Protein AF-A0A5D0MKJ1-F1 (afdb_monomer)

Organism: Flexistipes sinusarabici (NCBI:txid2352)

Mean predicted aligned error: 8.27 Å

Sequence (144 aa):
MTETEFKEIKISFPPIFSTSKTEISDNKNNLDIFPLFVDYDFELLRPRGVSTRIDFFSLGKLTEFLENTDKINSIVYIKKSEFYLDNGFFLMDFKHLNANYDLFAENIHNLRFDKIYLEKSEFVKHQLFENKLDEVSVFFVEFI

Nearest PDB structures (foldseek):
  4py5-assembly1_A  TM=6.977E-01  e=1.771E+00  Thermovibrio ammonificans HB-1
  7n41-assembly2_B  TM=4.505E-01  e=1.557E+00  Thermoanaerobacter italicus Ab9
  8w0a-assembly1_A  TM=3.417E-01  e=7.199E-01  Homo sapiens
  3a6j-assembly1_B  TM=4.699E-01  e=4.646E+00  Pseudomonas putida

Foldseek 3Di:
DDFQDEAEAEFEDDDLDDDDDDDDDPPPRPLADPAEEAADDLVVLGHDAVVNVFCVSLVNVSSVVSVPDPDDPAKDWDQCPRTPRPGTYIYDHLLCCLVCVLVVLVVVVVVVAQEYEYEDDPSDDPVSPRPRNPRYHYYYYYYD

Structure (mmCIF, N/CA/C/O backbone):
data_AF-A0A5D0MKJ1-F1
#
_entry.id   AF-A0A5D0MKJ1-F1
#
loop_
_atom_site.group_PDB
_atom_site.id
_atom_site.type_symbol
_atom_site.label_atom_id
_atom_site.label_alt_id
_atom_site.label_comp_id
_atom_site.label_asym_id
_atom_site.label_entity_id
_atom_site.label_seq_id
_atom_site.pdbx_PDB_ins_code
_atom_site.Cartn_x
_atom_site.Cartn_y
_atom_site.Cartn_z
_atom_site.occupancy
_atom_site.B_iso_or_equiv
_atom_site.auth_seq_id
_atom_site.auth_comp_id
_atom_site.auth_asym_id
_atom_site.auth_atom_id
_atom_site.pdbx_PDB_model_num
ATOM 1 N N . MET A 1 1 ? -17.630 8.568 19.929 1.00 37.38 1 MET A N 1
ATOM 2 C CA . MET A 1 1 ? -16.249 8.712 19.440 1.00 37.38 1 MET A CA 1
ATOM 3 C C . MET A 1 1 ? -15.542 7.403 19.717 1.00 37.38 1 MET A C 1
ATOM 5 O O . MET A 1 1 ? -15.247 7.119 20.869 1.00 37.38 1 MET A O 1
ATOM 9 N N . THR A 1 2 ? -15.408 6.558 18.703 1.00 44.03 2 THR A N 1
ATOM 10 C CA . THR A 1 2 ? -14.539 5.376 18.739 1.00 44.03 2 THR A CA 1
ATOM 11 C C . THR A 1 2 ? -13.131 5.852 18.413 1.00 44.03 2 THR A C 1
ATOM 13 O O . THR A 1 2 ? -12.914 6.383 17.330 1.00 44.03 2 THR A O 1
ATOM 16 N N . GLU A 1 3 ? -12.207 5.746 19.366 1.00 49.28 3 GLU A N 1
ATOM 17 C CA . GLU A 1 3 ? -10.796 6.060 19.133 1.00 49.28 3 GLU A CA 1
ATOM 18 C C . GLU A 1 3 ? -10.233 5.099 18.078 1.00 49.28 3 GLU A C 1
ATOM 20 O O . GLU A 1 3 ? -10.423 3.884 18.173 1.00 49.28 3 GLU A O 1
ATOM 25 N N . THR A 1 4 ? -9.560 5.632 17.058 1.00 56.62 4 THR A N 1
ATOM 26 C CA . THR A 1 4 ? -8.802 4.824 16.099 1.00 56.62 4 THR A CA 1
ATOM 27 C C . THR A 1 4 ? -7.703 4.081 16.859 1.00 56.62 4 THR A C 1
ATOM 29 O O . THR A 1 4 ? -6.799 4.698 17.422 1.00 56.62 4 THR A O 1
ATOM 32 N N . GLU A 1 5 ? -7.782 2.750 16.913 1.00 59.81 5 GLU A N 1
ATOM 33 C CA . GLU A 1 5 ? -6.753 1.933 17.558 1.00 59.81 5 GLU A CA 1
ATOM 34 C C . GLU A 1 5 ? -5.495 1.918 16.681 1.00 59.81 5 GLU A C 1
ATOM 36 O O . GLU A 1 5 ? -5.500 1.370 15.579 1.00 59.81 5 GLU A O 1
ATOM 41 N N . PHE A 1 6 ? -4.414 2.521 17.179 1.00 64.44 6 PHE A N 1
ATOM 42 C CA . PHE A 1 6 ? -3.104 2.495 16.537 1.00 64.44 6 PHE A CA 1
ATOM 43 C C . PHE A 1 6 ? -2.248 1.402 17.154 1.00 64.44 6 PHE A C 1
ATOM 45 O O . PHE A 1 6 ? -1.881 1.463 18.330 1.00 64.44 6 PHE A O 1
ATOM 52 N N . LYS A 1 7 ? -1.876 0.411 16.346 1.00 72.62 7 LYS A N 1
ATOM 53 C CA . LYS A 1 7 ? -1.006 -0.671 16.797 1.00 72.62 7 LYS A CA 1
ATOM 54 C C . LYS A 1 7 ? 0.010 -1.029 15.731 1.00 72.62 7 LYS A C 1
ATOM 56 O O . LYS A 1 7 ? -0.322 -1.193 14.558 1.00 72.62 7 LYS A O 1
ATOM 61 N N . GLU A 1 8 ? 1.252 -1.161 16.174 1.00 75.25 8 GLU A N 1
ATOM 62 C CA . GLU A 1 8 ? 2.323 -1.696 15.351 1.00 75.25 8 GLU A CA 1
ATOM 63 C C . GLU A 1 8 ? 2.289 -3.223 15.386 1.00 75.25 8 GLU A C 1
ATOM 65 O O . GLU A 1 8 ? 2.230 -3.838 16.455 1.00 75.25 8 GLU A O 1
ATOM 70 N N . ILE A 1 9 ? 2.332 -3.840 14.210 1.00 79.00 9 ILE A N 1
ATOM 71 C CA . ILE A 1 9 ? 2.317 -5.293 14.053 1.00 79.00 9 ILE A CA 1
ATOM 72 C C . ILE A 1 9 ? 3.589 -5.702 13.324 1.00 79.00 9 ILE A C 1
ATOM 74 O O . ILE A 1 9 ? 3.883 -5.180 12.253 1.00 79.00 9 ILE A O 1
ATOM 78 N N . LYS A 1 10 ? 4.335 -6.652 13.893 1.00 77.50 10 LYS A N 1
ATOM 79 C CA . LYS A 1 10 ? 5.496 -7.255 13.232 1.00 77.50 10 LYS A CA 1
ATOM 80 C C . LYS A 1 10 ? 5.094 -8.555 12.556 1.00 77.50 10 LYS A C 1
ATOM 82 O O . LYS A 1 10 ? 4.476 -9.411 13.190 1.00 77.50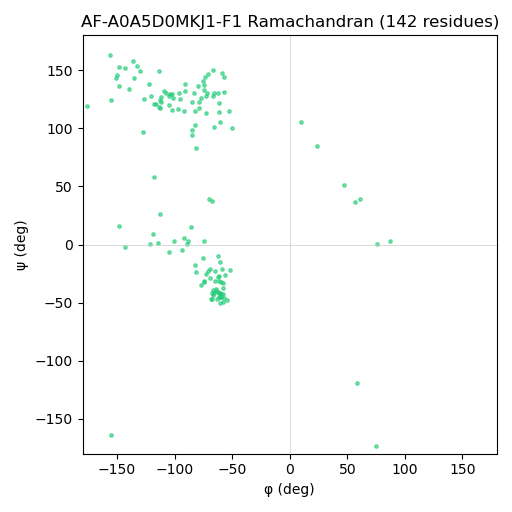 10 LYS A O 1
ATOM 87 N N . ILE A 1 11 ? 5.462 -8.706 11.290 1.00 74.25 11 ILE A N 1
ATOM 88 C CA . ILE A 1 11 ? 5.155 -9.892 10.488 1.00 74.25 11 ILE A CA 1
ATOM 89 C C . ILE A 1 11 ? 6.441 -10.436 9.904 1.00 74.25 11 ILE A C 1
ATOM 91 O O . ILE A 1 11 ? 7.161 -9.723 9.211 1.00 74.25 11 ILE A O 1
ATOM 95 N N . SER A 1 12 ? 6.708 -11.711 10.160 1.00 74.44 12 SER A N 1
ATOM 96 C CA . SER A 1 12 ? 7.822 -12.404 9.529 1.00 74.44 12 SER A CA 1
ATOM 97 C C . SER A 1 12 ? 7.518 -12.672 8.064 1.00 74.44 12 SER A C 1
ATOM 99 O O . SER A 1 12 ? 6.485 -13.255 7.729 1.00 74.44 12 SER A O 1
ATOM 101 N N . PHE A 1 13 ? 8.438 -12.267 7.196 1.00 66.50 13 PHE A N 1
ATOM 102 C CA . PHE A 1 13 ? 8.372 -12.636 5.790 1.00 66.50 13 PHE A CA 1
ATOM 103 C C . PHE A 1 13 ? 8.803 -14.103 5.608 1.00 66.50 13 PHE A C 1
ATOM 105 O O . PHE A 1 13 ? 9.744 -14.541 6.278 1.00 66.50 13 PHE A O 1
ATOM 112 N N . PRO A 1 14 ? 8.156 -14.885 4.724 1.00 65.38 14 PRO A N 1
ATOM 113 C CA . PRO A 1 14 ? 8.587 -16.252 4.461 1.00 65.38 14 PRO A CA 1
ATOM 114 C C . PRO A 1 14 ? 10.055 -16.311 3.986 1.00 65.38 14 PRO A C 1
ATOM 116 O O . PRO A 1 14 ? 10.513 -15.422 3.264 1.00 65.38 14 PRO A O 1
ATOM 119 N N . PRO A 1 15 ? 10.821 -17.344 4.381 1.00 59.84 15 PRO A N 1
ATOM 120 C CA . PRO A 1 15 ? 12.225 -17.475 3.998 1.00 59.84 15 PRO A CA 1
ATOM 121 C C . PRO A 1 15 ? 12.396 -17.716 2.487 1.00 59.84 15 PRO A C 1
ATOM 123 O O . PRO A 1 15 ? 11.565 -18.360 1.852 1.00 59.84 15 PRO A O 1
ATOM 126 N N . ILE A 1 16 ? 13.531 -17.261 1.932 1.00 55.44 16 ILE A N 1
ATOM 127 C CA . ILE A 1 16 ? 13.913 -17.346 0.498 1.00 55.44 16 ILE A CA 1
ATOM 128 C C . ILE A 1 16 ? 13.911 -18.788 -0.039 1.00 55.44 16 ILE A C 1
ATOM 130 O O . ILE A 1 16 ? 13.671 -19.016 -1.221 1.00 55.44 16 ILE A O 1
ATOM 134 N N . PHE A 1 17 ? 14.114 -19.773 0.836 1.00 49.34 17 PHE A N 1
ATOM 135 C CA . PHE A 1 17 ? 14.078 -21.189 0.496 1.00 49.34 17 PHE A CA 1
ATOM 136 C C . PHE A 1 17 ? 13.116 -21.917 1.439 1.00 49.34 17 PHE A C 1
ATOM 138 O O . PHE A 1 17 ? 13.505 -22.307 2.538 1.00 49.34 17 PHE A O 1
ATOM 145 N N . SER A 1 18 ? 11.863 -22.133 1.028 1.00 46.03 18 SER A N 1
ATOM 146 C CA . SER A 1 18 ? 11.033 -23.158 1.669 1.00 46.03 18 SER A CA 1
ATOM 147 C C . SER A 1 18 ? 11.347 -24.498 1.007 1.00 46.03 18 SER A C 1
ATOM 149 O O . SER A 1 18 ? 10.849 -24.803 -0.080 1.00 46.03 18 SER A O 1
ATOM 151 N N . THR A 1 19 ? 12.200 -25.311 1.624 1.00 39.19 19 THR A N 1
ATOM 152 C CA . THR A 1 19 ? 12.279 -26.721 1.248 1.00 39.19 19 THR A CA 1
ATOM 153 C C . THR A 1 19 ? 10.918 -27.352 1.514 1.00 39.19 19 THR A C 1
ATOM 155 O O . THR A 1 19 ? 10.395 -27.319 2.626 1.00 39.19 19 THR A O 1
ATOM 158 N N . SER A 1 20 ? 10.311 -27.921 0.476 1.00 45.94 20 SER A N 1
ATOM 159 C CA . SER A 1 20 ? 9.111 -28.729 0.629 1.00 45.94 20 SER A CA 1
ATOM 160 C C . SER A 1 20 ? 9.437 -29.924 1.526 1.00 45.94 20 SER A C 1
ATOM 162 O O . SER A 1 20 ? 10.115 -30.849 1.072 1.00 45.94 20 SER A O 1
ATOM 164 N N . LYS A 1 21 ? 8.976 -29.901 2.778 1.00 40.22 21 LYS A N 1
ATOM 165 C CA . LYS A 1 21 ? 8.521 -31.073 3.540 1.00 40.22 21 LYS A CA 1
ATOM 166 C C . LYS A 1 21 ? 7.982 -30.645 4.904 1.00 40.22 21 LYS A C 1
ATOM 168 O O . LYS A 1 21 ? 8.700 -30.068 5.705 1.00 40.22 21 LYS A O 1
ATOM 173 N N . THR A 1 22 ? 6.701 -30.957 5.095 1.00 43.03 22 THR A N 1
ATOM 174 C CA . THR A 1 22 ? 6.053 -31.353 6.354 1.00 43.03 22 THR A CA 1
ATOM 175 C C . THR A 1 22 ? 6.888 -31.182 7.618 1.00 43.03 22 THR A C 1
ATOM 177 O O . THR A 1 22 ? 7.704 -32.044 7.918 1.00 43.03 22 THR A O 1
ATOM 180 N N . GLU A 1 23 ? 6.556 -30.158 8.397 1.00 33.88 23 GLU A N 1
ATOM 181 C CA . GLU A 1 23 ? 6.444 -30.247 9.850 1.00 33.88 23 GLU A CA 1
ATOM 182 C C . GLU A 1 23 ? 5.490 -29.143 10.316 1.00 33.88 23 GLU A C 1
ATOM 184 O O . GLU A 1 23 ? 5.628 -27.971 9.966 1.00 33.88 23 GLU A O 1
ATOM 189 N N . ILE A 1 24 ? 4.453 -29.558 11.041 1.00 43.69 24 ILE A N 1
ATOM 190 C CA . ILE A 1 24 ? 3.513 -28.681 11.728 1.00 43.69 24 ILE A CA 1
ATOM 191 C C . ILE A 1 24 ? 4.327 -27.970 12.810 1.00 43.69 24 ILE A C 1
ATOM 193 O O . ILE A 1 24 ? 4.626 -28.554 13.847 1.00 43.6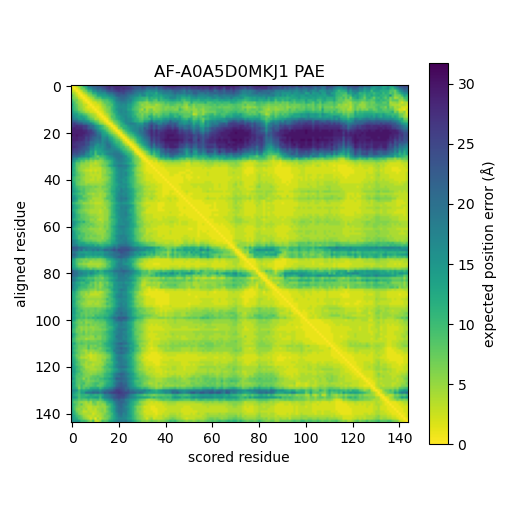9 24 ILE A O 1
ATOM 197 N N . SER A 1 25 ? 4.716 -26.726 12.550 1.00 34.16 25 SER A N 1
ATOM 198 C CA . SER A 1 25 ? 5.026 -25.780 13.614 1.00 34.16 25 SER A CA 1
ATOM 199 C C . SER A 1 25 ? 3.953 -24.705 13.575 1.00 34.16 25 SER A C 1
ATOM 201 O O . SER A 1 25 ? 3.678 -24.133 12.521 1.00 34.16 25 SER A O 1
ATOM 203 N N . ASP A 1 26 ? 3.321 -24.460 14.718 1.00 33.44 26 ASP A N 1
ATOM 204 C CA . ASP A 1 26 ? 2.294 -23.438 14.934 1.00 33.44 26 ASP A CA 1
ATOM 205 C C . ASP A 1 26 ? 2.844 -21.998 14.830 1.00 33.44 26 ASP A C 1
ATOM 207 O O . ASP A 1 26 ? 2.402 -21.096 15.535 1.00 33.44 26 ASP A O 1
ATOM 211 N N . ASN A 1 27 ? 3.775 -21.732 13.913 1.00 37.53 27 ASN A N 1
ATOM 212 C CA . ASN A 1 27 ? 3.911 -20.400 13.348 1.00 37.53 27 ASN A CA 1
ATOM 213 C C . ASN A 1 27 ? 2.861 -20.284 12.247 1.00 37.53 27 ASN A C 1
ATOM 215 O O . ASN A 1 27 ? 3.141 -20.496 11.068 1.00 37.53 27 ASN A O 1
ATOM 219 N N . LYS A 1 28 ? 1.625 -19.950 12.640 1.00 42.06 28 LYS A N 1
ATOM 220 C CA . LYS A 1 28 ? 0.667 -19.324 11.724 1.00 42.06 28 LYS A CA 1
ATOM 221 C C . LYS A 1 28 ? 1.390 -18.144 11.076 1.00 42.06 28 LYS A C 1
ATOM 223 O O . LYS A 1 28 ? 1.558 -17.102 11.703 1.00 42.06 28 LYS A O 1
ATOM 228 N N . ASN A 1 29 ? 1.876 -18.333 9.852 1.00 51.09 29 ASN A N 1
ATOM 229 C CA . ASN A 1 29 ? 2.400 -17.252 9.038 1.00 51.09 29 ASN A CA 1
ATOM 230 C C . ASN A 1 29 ? 1.300 -16.183 8.993 1.00 51.09 29 ASN A C 1
ATOM 232 O O . ASN A 1 29 ? 0.207 -16.452 8.502 1.00 51.09 29 ASN A O 1
ATOM 236 N N . ASN A 1 30 ? 1.559 -15.003 9.562 1.00 54.00 30 ASN A N 1
ATOM 237 C CA . ASN A 1 30 ? 0.630 -13.866 9.636 1.00 54.00 30 ASN A CA 1
ATOM 238 C C . ASN A 1 30 ? 0.400 -13.222 8.245 1.00 54.00 30 ASN A C 1
ATOM 240 O O . ASN A 1 30 ? 0.355 -12.004 8.116 1.00 54.00 30 ASN A O 1
ATOM 244 N N . LEU A 1 31 ? 0.299 -14.032 7.188 1.00 62.75 31 LEU A N 1
ATOM 245 C CA . LEU A 1 31 ? 0.111 -13.621 5.793 1.00 62.75 31 LEU A CA 1
ATOM 246 C C . LEU A 1 31 ? -1.373 -13.490 5.407 1.00 62.75 31 LEU A C 1
ATOM 248 O O . LEU A 1 31 ? -1.682 -13.096 4.285 1.00 62.75 31 LEU A O 1
ATOM 252 N N . ASP A 1 32 ? -2.274 -13.755 6.358 1.00 71.50 32 ASP A N 1
ATOM 253 C CA . ASP A 1 32 ? -3.735 -13.633 6.244 1.00 71.50 32 ASP A CA 1
ATOM 254 C C . ASP A 1 32 ? -4.241 -12.202 6.542 1.00 71.50 32 ASP A C 1
ATOM 256 O O . ASP A 1 32 ? -5.423 -11.966 6.791 1.00 71.50 32 ASP A O 1
ATOM 260 N N . ILE A 1 33 ? -3.350 -11.207 6.559 1.00 83.00 33 ILE A N 1
ATOM 261 C CA . ILE A 1 33 ? -3.734 -9.825 6.854 1.00 83.00 33 ILE A CA 1
ATOM 262 C C . ILE A 1 33 ? -4.373 -9.177 5.631 1.00 83.00 33 ILE A C 1
ATOM 264 O O . ILE A 1 33 ? -3.767 -9.072 4.567 1.00 83.00 33 ILE A O 1
ATOM 268 N N . PHE A 1 34 ? -5.602 -8.700 5.814 1.00 88.06 34 PHE A N 1
ATOM 269 C CA . PHE A 1 34 ? -6.368 -8.004 4.794 1.00 88.06 34 PHE A CA 1
ATOM 270 C C . PHE A 1 34 ? -7.341 -7.001 5.437 1.00 88.06 34 PHE A C 1
ATOM 272 O O . PHE A 1 34 ? -7.903 -7.312 6.492 1.00 88.06 34 PHE A O 1
ATOM 279 N N . PRO A 1 35 ? -7.572 -5.827 4.822 1.00 92.69 35 PRO A N 1
ATOM 280 C CA . PRO A 1 35 ? -6.892 -5.287 3.639 1.00 92.69 35 PRO A CA 1
ATOM 281 C C . PRO A 1 35 ? -5.499 -4.730 3.982 1.00 92.69 35 PRO A C 1
ATOM 283 O O . PRO A 1 35 ? -5.359 -3.892 4.872 1.00 92.69 35 PRO A O 1
ATOM 286 N N . LEU A 1 36 ? -4.471 -5.196 3.266 1.00 92.81 36 LEU A N 1
ATOM 287 C CA . LEU A 1 36 ? -3.090 -4.725 3.400 1.00 92.81 36 LEU A CA 1
ATOM 288 C C . LEU A 1 36 ? -2.748 -3.762 2.265 1.00 92.81 36 LEU A C 1
ATOM 290 O O . LEU A 1 36 ? -2.870 -4.129 1.101 1.00 92.81 36 LEU A O 1
ATOM 294 N N . PHE A 1 37 ? -2.275 -2.573 2.611 1.00 93.94 37 PHE A N 1
ATOM 295 C CA . PHE A 1 37 ? -1.769 -1.558 1.699 1.00 93.94 37 PHE A CA 1
ATOM 296 C C . PHE A 1 37 ? -0.244 -1.527 1.762 1.00 93.94 37 PHE A C 1
ATOM 298 O O . PHE A 1 37 ? 0.346 -1.440 2.841 1.00 93.94 37 PHE A O 1
ATOM 305 N N . VAL A 1 38 ? 0.370 -1.585 0.591 1.00 94.00 38 VAL A N 1
ATOM 306 C CA . VAL A 1 38 ? 1.807 -1.717 0.366 1.00 94.00 38 VAL A CA 1
ATOM 307 C C . VAL A 1 38 ? 2.273 -0.535 -0.481 1.00 94.00 38 VAL A C 1
ATOM 309 O O . VAL A 1 38 ? 1.590 -0.152 -1.436 1.00 94.00 38 VAL A O 1
ATOM 312 N N . ASP A 1 39 ? 3.429 0.031 -0.138 1.00 94.44 39 ASP A N 1
ATOM 313 C CA . ASP A 1 39 ? 3.988 1.176 -0.853 1.00 94.44 39 ASP A CA 1
ATOM 314 C C . ASP A 1 39 ? 4.562 0.740 -2.203 1.00 94.44 39 ASP A C 1
ATOM 316 O O . ASP A 1 39 ? 5.251 -0.279 -2.313 1.00 94.44 39 ASP A O 1
ATOM 320 N N . TYR A 1 40 ? 4.300 1.525 -3.242 1.00 93.88 40 TYR A N 1
ATOM 321 C CA . TYR A 1 40 ? 4.874 1.340 -4.569 1.00 93.88 40 TYR A CA 1
ATOM 322 C C . TYR A 1 40 ? 5.050 2.686 -5.269 1.00 93.88 40 TYR A C 1
ATOM 324 O O . TYR A 1 40 ? 4.159 3.527 -5.249 1.00 93.88 40 TYR A O 1
ATOM 332 N N . ASP A 1 41 ? 6.194 2.887 -5.917 1.00 92.50 41 ASP A N 1
ATOM 333 C CA . ASP A 1 41 ? 6.495 4.105 -6.666 1.00 92.50 41 ASP A CA 1
ATOM 334 C C . ASP A 1 41 ? 5.913 3.993 -8.081 1.00 92.50 41 ASP A C 1
ATOM 336 O O . ASP A 1 41 ? 6.532 3.403 -8.972 1.00 92.50 41 ASP A O 1
ATOM 340 N N . PHE A 1 42 ? 4.699 4.513 -8.289 1.00 90.75 42 PHE A N 1
ATOM 341 C CA . PHE A 1 42 ? 4.050 4.448 -9.604 1.00 90.75 42 PHE A CA 1
ATOM 342 C C . PHE A 1 42 ? 4.690 5.408 -10.614 1.00 90.75 42 PHE A C 1
ATOM 344 O O . PHE A 1 42 ? 4.632 5.142 -11.812 1.00 90.75 42 PHE A O 1
ATOM 351 N N . GLU A 1 43 ? 5.322 6.495 -10.154 1.00 88.69 43 GLU A N 1
ATOM 352 C CA . GLU A 1 43 ? 6.018 7.449 -11.030 1.00 88.69 43 GLU A CA 1
ATOM 353 C C . GLU A 1 43 ? 7.249 6.808 -11.685 1.00 88.69 43 GLU A C 1
ATOM 355 O O . GLU A 1 43 ? 7.491 6.998 -12.877 1.00 88.69 43 GLU A O 1
ATOM 360 N N . LEU A 1 44 ? 8.027 6.050 -10.906 1.00 90.62 44 LEU A N 1
ATOM 361 C CA . LEU A 1 44 ? 9.260 5.401 -11.362 1.00 90.62 44 LEU A CA 1
ATOM 362 C C . LEU A 1 44 ? 9.094 3.913 -11.687 1.00 90.62 44 LEU A C 1
ATOM 364 O O . LEU A 1 44 ? 10.090 3.265 -12.003 1.00 90.62 44 LEU A O 1
ATOM 368 N N . LEU A 1 45 ? 7.871 3.383 -11.590 1.00 89.62 45 LEU A N 1
ATOM 369 C CA . LEU A 1 45 ? 7.543 1.967 -11.773 1.00 89.62 45 LEU A CA 1
ATOM 370 C C . LEU A 1 45 ? 8.493 1.043 -11.006 1.00 89.62 45 LEU A C 1
ATOM 372 O O . LEU A 1 45 ? 9.054 0.104 -11.564 1.00 89.62 45 LEU A O 1
ATOM 376 N N . ARG A 1 46 ? 8.681 1.312 -9.712 1.00 90.88 46 ARG A N 1
ATOM 377 C CA . ARG A 1 46 ? 9.561 0.491 -8.877 1.00 90.88 46 ARG A CA 1
ATOM 378 C C . ARG A 1 46 ? 8.944 0.164 -7.521 1.00 90.88 46 ARG A C 1
ATOM 380 O O . ARG A 1 46 ? 8.327 1.028 -6.890 1.00 90.88 46 ARG A O 1
ATOM 387 N N . PRO A 1 47 ? 9.177 -1.051 -7.012 1.00 92.62 47 PRO A N 1
ATOM 388 C CA . PRO A 1 47 ? 8.718 -1.410 -5.687 1.00 92.62 47 PRO A CA 1
ATOM 389 C C . PRO A 1 47 ? 9.511 -0.688 -4.581 1.00 92.62 47 PRO A C 1
ATOM 391 O O . PRO A 1 47 ? 10.719 -0.463 -4.709 1.00 92.62 47 PRO A O 1
ATOM 394 N N . ARG A 1 48 ? 8.837 -0.370 -3.469 1.00 92.75 48 ARG A N 1
ATOM 395 C CA . ARG A 1 48 ? 9.397 0.197 -2.229 1.00 92.75 48 ARG A CA 1
ATOM 396 C C . ARG A 1 48 ? 8.928 -0.610 -1.015 1.00 92.75 48 ARG A C 1
ATOM 398 O O . ARG A 1 48 ? 7.844 -1.181 -1.019 1.00 92.75 48 ARG A O 1
ATOM 405 N N . GLY A 1 49 ? 9.755 -0.681 0.026 1.00 89.62 49 GLY A N 1
ATOM 406 C CA . GLY A 1 49 ? 9.377 -1.361 1.266 1.00 89.62 49 GLY A CA 1
ATOM 407 C C . GLY A 1 49 ? 9.018 -2.835 1.043 1.00 89.62 49 GLY A C 1
ATOM 408 O O . GLY A 1 49 ? 9.851 -3.634 0.601 1.00 89.62 49 GLY A O 1
ATOM 409 N N . VAL A 1 50 ? 7.781 -3.213 1.367 1.00 90.12 50 VAL A N 1
ATOM 410 C CA . VAL A 1 50 ? 7.330 -4.612 1.298 1.00 90.12 50 VAL A CA 1
ATOM 411 C C . VAL A 1 50 ? 7.111 -5.050 -0.141 1.00 90.12 50 VAL A C 1
ATOM 413 O O . VAL A 1 50 ? 7.396 -6.209 -0.455 1.00 90.12 50 VAL A O 1
ATOM 416 N N . SER A 1 51 ? 6.704 -4.147 -1.043 1.00 91.50 51 SER A N 1
ATOM 417 C CA . SER A 1 51 ? 6.569 -4.508 -2.459 1.00 91.50 51 SER A CA 1
ATOM 418 C C . SER A 1 51 ? 7.897 -4.950 -3.063 1.00 91.50 51 SER A C 1
ATOM 420 O O . SER A 1 51 ? 7.886 -5.799 -3.946 1.00 91.50 51 SER A O 1
ATOM 422 N N . THR A 1 52 ? 9.049 -4.487 -2.553 1.00 91.62 52 THR A N 1
ATOM 423 C CA . THR A 1 52 ? 10.365 -4.942 -3.042 1.00 91.62 52 THR A CA 1
ATOM 424 C C . THR A 1 52 ? 10.573 -6.413 -2.730 1.00 91.62 52 THR A C 1
ATOM 426 O O . THR A 1 52 ? 11.056 -7.170 -3.571 1.00 91.62 52 THR A O 1
ATOM 429 N N . ARG A 1 53 ? 10.175 -6.841 -1.528 1.00 88.69 53 ARG A N 1
ATOM 430 C CA . ARG A 1 53 ? 10.213 -8.256 -1.165 1.00 88.69 53 ARG A CA 1
ATOM 431 C C . ARG A 1 53 ? 9.194 -9.029 -2.003 1.00 88.69 53 ARG A C 1
ATOM 433 O O . ARG A 1 53 ? 9.555 -10.042 -2.588 1.00 88.69 53 ARG A O 1
ATOM 440 N N . ILE A 1 54 ? 7.960 -8.541 -2.133 1.00 89.12 54 ILE A N 1
ATOM 441 C CA . ILE A 1 54 ? 6.939 -9.203 -2.962 1.00 89.12 54 ILE A CA 1
ATOM 442 C C . ILE A 1 54 ? 7.432 -9.434 -4.390 1.00 89.12 54 ILE A C 1
ATOM 444 O O . ILE A 1 54 ? 7.337 -10.552 -4.903 1.00 89.12 54 ILE A O 1
ATOM 448 N N . ASP A 1 55 ? 8.000 -8.409 -5.010 1.00 91.06 55 ASP A N 1
ATOM 449 C CA . ASP A 1 55 ? 8.492 -8.484 -6.377 1.00 91.06 55 ASP A CA 1
ATOM 450 C C . ASP A 1 55 ? 9.709 -9.412 -6.495 1.00 91.06 55 ASP A C 1
ATOM 452 O O . ASP A 1 55 ? 9.757 -10.273 -7.371 1.00 91.06 55 ASP A O 1
ATOM 456 N N . PHE A 1 56 ? 10.645 -9.348 -5.542 1.00 88.94 56 PHE A N 1
ATOM 457 C CA . PHE A 1 56 ? 11.801 -10.248 -5.500 1.00 88.94 56 PHE A CA 1
ATOM 458 C C . PHE A 1 56 ? 11.390 -11.727 -5.433 1.00 88.94 56 PHE A C 1
ATOM 460 O O . PHE A 1 56 ? 11.858 -12.545 -6.225 1.00 88.94 56 PHE A O 1
ATOM 467 N N . PHE A 1 57 ? 10.487 -12.080 -4.515 1.00 85.31 57 PHE A N 1
ATOM 468 C CA . PHE A 1 57 ? 10.025 -13.461 -4.336 1.00 85.31 57 PHE A CA 1
ATOM 469 C C . PHE A 1 57 ? 9.131 -13.953 -5.480 1.00 85.31 57 PHE A C 1
ATOM 471 O O . PHE A 1 57 ? 9.026 -15.159 -5.704 1.00 85.31 57 PHE A O 1
ATOM 478 N N . SER A 1 58 ? 8.502 -13.035 -6.211 1.00 85.75 58 SER A N 1
ATOM 479 C CA . SER A 1 58 ? 7.722 -13.348 -7.410 1.00 85.75 58 SER A CA 1
ATOM 480 C C . SER A 1 58 ? 8.538 -13.272 -8.705 1.00 85.75 58 SER A C 1
ATOM 482 O O . SER A 1 58 ? 7.974 -13.491 -9.772 1.00 85.75 58 SER A O 1
ATOM 484 N N . LEU A 1 59 ? 9.858 -13.059 -8.621 1.00 88.50 59 LEU A N 1
ATOM 485 C CA . LEU A 1 59 ? 10.782 -12.963 -9.758 1.00 88.50 59 LEU A CA 1
ATOM 486 C C . LEU A 1 59 ? 10.454 -11.813 -10.729 1.00 88.50 59 LEU A C 1
ATOM 488 O O . LEU A 1 59 ? 10.577 -11.979 -11.939 1.00 88.50 59 LEU A O 1
ATOM 492 N N . GLY A 1 60 ? 10.051 -10.652 -10.206 1.00 89.12 60 GLY A N 1
ATOM 493 C CA . GLY A 1 60 ? 9.801 -9.443 -11.001 1.00 89.12 60 GLY A CA 1
ATOM 494 C C . GLY A 1 60 ? 8.387 -9.329 -11.578 1.00 89.12 60 GLY A C 1
ATOM 495 O O . GLY A 1 60 ? 8.098 -8.378 -12.304 1.00 89.12 60 GLY A O 1
ATOM 496 N N . LYS A 1 61 ? 7.494 -10.280 -11.273 1.00 89.00 61 LYS A N 1
ATOM 497 C CA . LYS A 1 61 ? 6.127 -10.307 -11.818 1.00 89.00 61 LYS A CA 1
ATOM 498 C C . LYS A 1 61 ? 5.293 -9.092 -11.434 1.00 89.00 61 LYS A C 1
ATOM 500 O O . LYS A 1 61 ? 4.406 -8.717 -12.193 1.00 89.00 61 LYS A O 1
ATOM 505 N N . LEU A 1 62 ? 5.529 -8.498 -10.261 1.00 90.19 62 LEU A N 1
ATOM 506 C CA . LEU A 1 62 ? 4.781 -7.314 -9.844 1.00 90.19 62 LEU A CA 1
ATOM 507 C C . LEU A 1 62 ? 5.152 -6.128 -10.731 1.00 90.19 62 LEU A C 1
ATOM 509 O O . LEU A 1 62 ? 4.265 -5.440 -11.230 1.00 90.19 62 LEU A O 1
ATOM 513 N N . THR A 1 63 ? 6.450 -5.922 -10.954 1.00 89.56 63 THR A N 1
ATOM 514 C CA . THR A 1 63 ? 6.943 -4.867 -11.844 1.00 89.56 63 THR A CA 1
ATOM 515 C C . THR A 1 63 ? 6.467 -5.106 -13.281 1.00 89.56 63 THR A C 1
ATOM 517 O O . THR A 1 63 ? 5.881 -4.206 -13.876 1.00 89.56 63 THR A O 1
ATOM 520 N N . GLU A 1 64 ? 6.592 -6.333 -13.800 1.00 90.25 64 GLU A N 1
ATOM 521 C CA . GLU A 1 64 ? 6.114 -6.706 -15.144 1.00 90.25 64 GLU A CA 1
ATOM 522 C C . GLU A 1 64 ? 4.605 -6.454 -15.317 1.00 90.25 64 GLU A C 1
ATOM 524 O O . GLU A 1 64 ? 4.167 -5.918 -16.337 1.00 90.25 64 GLU A O 1
ATOM 529 N N . PHE A 1 65 ? 3.790 -6.801 -14.316 1.00 88.44 65 PHE A N 1
ATOM 530 C CA . PHE A 1 65 ? 2.349 -6.543 -14.340 1.00 88.44 65 PHE A CA 1
ATOM 531 C C . PHE A 1 65 ? 2.039 -5.044 -14.472 1.00 88.44 65 PHE A C 1
ATOM 533 O O . PHE A 1 65 ? 1.164 -4.644 -15.245 1.00 88.44 65 PHE A O 1
ATOM 540 N N . LEU A 1 66 ? 2.767 -4.203 -13.737 1.00 89.12 66 LEU A N 1
ATOM 541 C CA . LEU A 1 66 ? 2.526 -2.761 -13.696 1.00 89.12 66 LEU A CA 1
ATOM 542 C C . LEU A 1 66 ? 3.064 -2.038 -14.934 1.00 89.12 66 LEU A C 1
ATOM 544 O O . LEU A 1 66 ? 2.412 -1.112 -15.407 1.00 89.12 66 LEU A O 1
ATOM 548 N N . GLU A 1 67 ? 4.188 -2.481 -15.501 1.00 88.31 67 GLU A N 1
ATOM 549 C CA . GLU A 1 67 ? 4.720 -1.964 -16.773 1.00 88.31 67 GLU A CA 1
ATOM 550 C C . GLU A 1 67 ? 3.741 -2.161 -17.940 1.00 88.31 67 GLU A C 1
ATOM 552 O O . GLU A 1 67 ? 3.668 -1.328 -18.843 1.00 88.31 67 GLU A O 1
ATOM 557 N N . ASN A 1 68 ? 2.961 -3.243 -17.903 1.00 85.44 68 ASN A N 1
ATOM 558 C CA . ASN A 1 68 ? 1.956 -3.566 -18.915 1.00 85.44 68 ASN A CA 1
ATOM 559 C C . ASN A 1 68 ? 0.572 -2.955 -18.631 1.00 85.44 68 ASN A C 1
ATOM 561 O O . ASN A 1 68 ? -0.379 -3.222 -19.370 1.00 85.44 68 ASN A O 1
ATOM 565 N N . THR A 1 69 ? 0.433 -2.158 -17.568 1.00 81.75 69 THR A N 1
ATOM 566 C CA . THR A 1 69 ? -0.835 -1.531 -17.186 1.00 81.75 69 THR A CA 1
ATOM 567 C C . THR A 1 69 ? -0.832 -0.044 -17.540 1.00 81.75 69 THR A C 1
ATOM 569 O O . THR A 1 69 ? 0.054 0.711 -17.143 1.00 81.75 69 THR A O 1
ATOM 572 N N . ASP A 1 70 ? -1.861 0.412 -18.256 1.00 76.31 70 ASP A N 1
ATOM 573 C CA . ASP A 1 70 ? -2.005 1.828 -18.596 1.00 76.31 70 ASP A CA 1
ATOM 574 C C . ASP A 1 70 ? -2.242 2.692 -17.344 1.00 76.31 70 ASP A C 1
ATOM 576 O O . ASP A 1 70 ? -3.125 2.408 -16.537 1.00 76.31 70 ASP A O 1
ATOM 580 N N . LYS A 1 71 ? -1.461 3.777 -17.223 1.00 65.81 71 LYS A N 1
ATOM 581 C CA . LYS A 1 71 ? -1.577 4.896 -16.259 1.00 65.81 71 LYS A CA 1
ATOM 582 C C . LYS A 1 71 ? -2.331 4.578 -14.962 1.00 65.81 71 LYS A C 1
ATOM 584 O O . LYS A 1 71 ? -3.494 4.947 -14.788 1.00 65.81 71 LYS A O 1
ATOM 589 N N . ILE A 1 72 ? -1.605 4.022 -14.001 1.00 74.75 72 ILE A N 1
ATOM 590 C CA . ILE A 1 72 ? -2.076 3.889 -12.626 1.00 74.75 72 ILE A CA 1
ATOM 591 C C . ILE A 1 72 ? -1.915 5.231 -11.909 1.00 74.75 72 ILE A C 1
ATOM 593 O O . ILE A 1 72 ? -0.811 5.740 -11.743 1.00 74.75 72 ILE A O 1
ATOM 597 N N . ASN A 1 73 ? -3.031 5.814 -11.485 1.00 68.00 73 ASN A N 1
ATOM 598 C CA . ASN A 1 73 ? -3.082 7.090 -10.765 1.00 68.00 73 ASN A CA 1
ATOM 599 C C . ASN A 1 73 ? -3.694 6.960 -9.360 1.00 68.00 73 ASN A C 1
ATOM 601 O O . ASN A 1 73 ? -4.015 7.969 -8.732 1.00 68.00 73 ASN A O 1
ATOM 605 N N . SER A 1 74 ? -3.920 5.734 -8.888 1.00 80.00 74 SER A N 1
ATOM 606 C CA . SER A 1 74 ? -4.661 5.459 -7.657 1.00 80.00 74 SER A CA 1
ATOM 607 C C . SER A 1 74 ? -4.270 4.106 -7.047 1.00 80.00 74 SER A C 1
ATOM 609 O O . SER A 1 74 ? -3.218 3.553 -7.361 1.00 80.00 74 SER A O 1
ATOM 611 N N . ILE A 1 75 ? -5.097 3.605 -6.130 1.00 88.75 75 ILE A N 1
ATOM 612 C CA . ILE A 1 75 ? -4.906 2.334 -5.435 1.00 88.75 75 ILE A CA 1
ATOM 613 C C . ILE A 1 75 ? -5.171 1.175 -6.406 1.00 88.75 75 ILE A C 1
ATOM 615 O O . ILE A 1 75 ? -6.227 1.119 -7.034 1.00 88.75 75 ILE A O 1
ATOM 619 N N . VAL A 1 76 ? -4.257 0.208 -6.471 1.00 90.31 76 VAL A N 1
ATOM 620 C CA . VAL A 1 76 ? -4.404 -1.000 -7.298 1.00 90.31 76 VAL A CA 1
ATOM 621 C C . VAL A 1 76 ? -4.556 -2.219 -6.410 1.00 90.31 76 VAL A C 1
ATOM 623 O O . VAL A 1 76 ? -3.693 -2.498 -5.589 1.00 90.31 76 VAL A O 1
ATOM 626 N N . TYR A 1 77 ? -5.631 -2.984 -6.587 1.00 91.25 77 TYR A N 1
ATOM 627 C CA . TYR A 1 77 ? -5.767 -4.272 -5.914 1.00 91.25 77 TYR A CA 1
ATOM 628 C C . TYR A 1 77 ? -5.061 -5.378 -6.703 1.00 91.25 77 TYR A C 1
ATOM 630 O O . TYR A 1 77 ? -5.395 -5.646 -7.857 1.00 91.25 77 TYR A O 1
ATOM 638 N N . ILE A 1 78 ? -4.125 -6.055 -6.047 1.00 90.25 78 ILE A N 1
ATOM 639 C CA . ILE A 1 78 ? -3.399 -7.207 -6.559 1.00 90.25 78 ILE A CA 1
ATOM 640 C C . ILE A 1 78 ? -3.980 -8.476 -5.940 1.00 90.25 78 ILE A C 1
ATOM 642 O O . ILE A 1 78 ? -3.909 -8.716 -4.73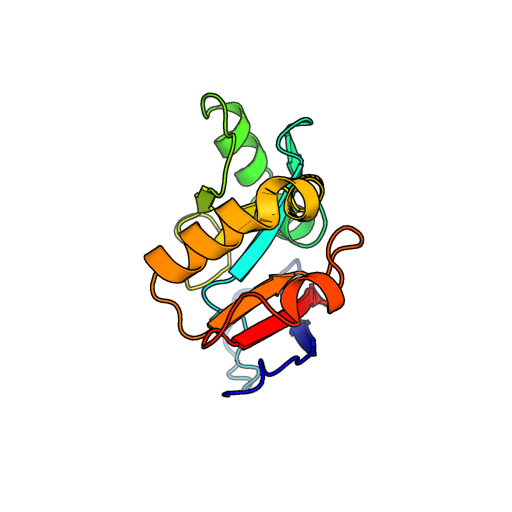0 1.00 90.25 78 ILE A O 1
ATOM 646 N N . LYS A 1 79 ? -4.562 -9.319 -6.794 1.00 84.25 79 LYS A N 1
ATOM 647 C CA . LYS A 1 79 ? -5.148 -10.594 -6.381 1.00 84.25 79 LYS A CA 1
ATOM 648 C C . LYS A 1 79 ? -4.050 -11.609 -6.049 1.00 84.25 79 LYS A C 1
ATOM 650 O O . LYS A 1 79 ? -3.047 -11.714 -6.745 1.00 84.25 79 LYS A O 1
ATOM 655 N N . LYS A 1 80 ? -4.303 -12.441 -5.037 1.00 78.06 80 LYS A N 1
ATOM 656 C CA . LYS A 1 80 ? -3.376 -13.460 -4.511 1.00 78.06 80 LYS A CA 1
ATOM 657 C C . LYS A 1 80 ? -2.752 -14.440 -5.509 1.00 78.06 80 LYS A C 1
ATOM 659 O O . LYS A 1 80 ? -1.770 -15.078 -5.169 1.00 78.06 80 LYS A O 1
ATOM 664 N N . SER A 1 81 ? -3.343 -14.655 -6.687 1.00 66.12 81 SER A N 1
ATOM 665 C CA . SER A 1 81 ? -3.020 -15.814 -7.540 1.00 66.12 81 SER A CA 1
ATOM 666 C C . SER A 1 81 ? -1.563 -15.880 -8.001 1.00 66.12 81 SER A C 1
ATOM 668 O O . SER A 1 81 ? -1.129 -16.936 -8.449 1.00 66.12 81 SER A O 1
ATOM 670 N N . GLU A 1 82 ? -0.818 -14.785 -7.876 1.00 69.75 82 GLU A N 1
ATOM 671 C CA . GLU A 1 82 ? 0.556 -14.670 -8.366 1.00 69.75 82 GLU A CA 1
ATOM 672 C C . GLU A 1 82 ? 1.577 -14.337 -7.266 1.00 69.75 82 GLU A C 1
ATOM 674 O O . GLU A 1 82 ? 2.772 -14.262 -7.548 1.00 69.75 82 GLU A O 1
ATOM 679 N N . PHE A 1 83 ? 1.133 -14.196 -6.009 1.00 80.44 83 PHE A N 1
ATOM 680 C CA . PHE A 1 83 ? 1.951 -13.709 -4.893 1.00 80.44 83 PHE A C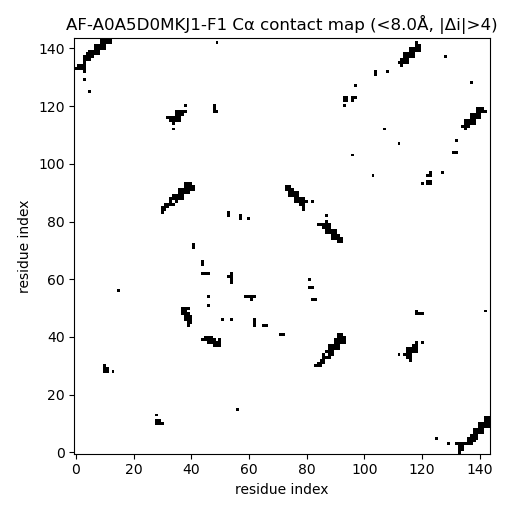A 1
ATOM 681 C C . PHE A 1 83 ? 1.745 -14.551 -3.626 1.00 80.44 83 PHE A C 1
ATOM 683 O O . PHE A 1 83 ? 0.727 -15.212 -3.460 1.00 80.44 83 PHE A O 1
ATOM 690 N N . TYR A 1 84 ? 2.709 -14.525 -2.703 1.00 73.25 84 TYR A N 1
ATOM 691 C CA . TYR A 1 84 ? 2.722 -15.371 -1.495 1.00 73.25 84 TYR A CA 1
ATOM 692 C C . TYR A 1 84 ? 1.729 -14.933 -0.389 1.00 73.25 84 TYR A C 1
ATOM 694 O O . TYR A 1 84 ? 1.732 -15.521 0.689 1.00 73.25 84 TYR A O 1
ATOM 702 N N . LEU A 1 85 ? 0.918 -13.893 -0.619 1.00 77.88 85 LEU A N 1
ATOM 703 C CA . LEU A 1 85 ? -0.066 -13.369 0.339 1.00 77.88 85 LEU A CA 1
ATOM 704 C C . LEU A 1 85 ? -1.432 -14.039 0.147 1.00 77.88 85 LEU A C 1
ATOM 706 O O . LEU A 1 85 ? -1.950 -14.075 -0.969 1.00 77.88 85 LEU A O 1
ATOM 710 N N . ASP A 1 86 ? -2.058 -14.492 1.234 1.00 77.38 86 ASP A N 1
ATOM 711 C CA . ASP A 1 86 ? -3.246 -15.358 1.172 1.00 77.38 86 ASP A CA 1
ATOM 712 C C . ASP A 1 86 ? -4.512 -14.654 0.651 1.00 77.38 86 ASP A C 1
ATOM 714 O O . ASP A 1 86 ? -5.357 -15.292 0.014 1.00 77.38 86 ASP A O 1
ATOM 718 N N . ASN A 1 87 ? -4.628 -13.337 0.863 1.00 82.56 87 ASN A N 1
ATOM 719 C CA . ASN A 1 87 ? -5.811 -12.530 0.521 1.00 82.56 87 ASN A CA 1
ATOM 720 C C . ASN A 1 87 ? -5.565 -11.481 -0.583 1.00 82.56 87 ASN A C 1
ATOM 722 O O . ASN A 1 87 ? -6.480 -10.751 -0.979 1.00 82.56 87 ASN A O 1
ATOM 726 N N . GLY A 1 88 ? -4.349 -11.427 -1.134 1.00 89.25 88 GLY A N 1
ATOM 727 C CA . GLY A 1 88 ? -3.913 -10.322 -1.991 1.00 89.25 88 GLY A CA 1
ATOM 728 C C . GLY A 1 88 ? -3.603 -9.056 -1.18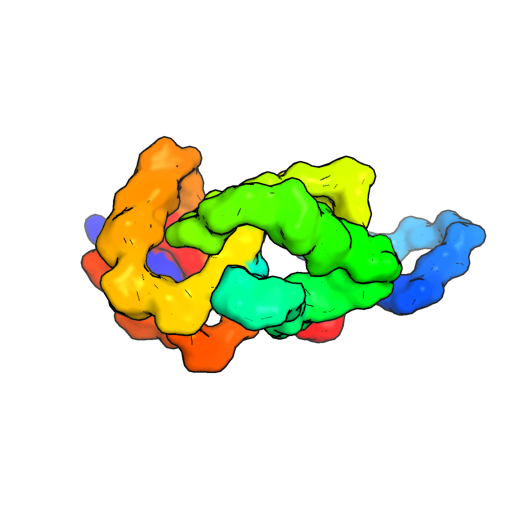8 1.00 89.25 88 GLY A C 1
ATOM 729 O O . GLY A 1 88 ? -3.576 -9.076 0.041 1.00 89.25 88 GLY A O 1
ATOM 730 N N . PHE A 1 89 ? -3.338 -7.956 -1.885 1.00 92.69 89 PHE A N 1
ATOM 731 C CA . PHE A 1 89 ? -2.931 -6.688 -1.274 1.00 92.69 89 PHE A CA 1
ATOM 732 C C . PHE A 1 89 ? -3.253 -5.507 -2.188 1.00 92.69 89 PHE A C 1
ATOM 734 O O . PHE A 1 89 ? -3.5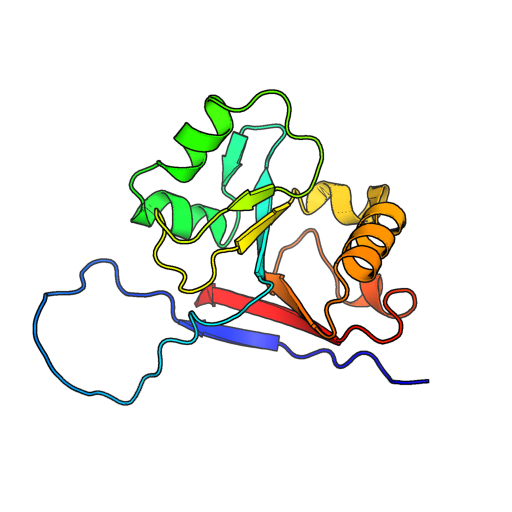04 -5.673 -3.377 1.00 92.69 89 PHE A O 1
ATOM 741 N N . PHE A 1 90 ? -3.253 -4.309 -1.626 1.00 93.81 90 PHE A N 1
ATOM 742 C CA . PHE A 1 90 ? -3.427 -3.055 -2.336 1.00 93.81 90 PHE A CA 1
ATOM 743 C C . PHE A 1 90 ? -2.068 -2.380 -2.506 1.00 93.81 90 PHE A C 1
ATOM 745 O O . PHE A 1 90 ? -1.332 -2.216 -1.539 1.00 93.81 90 PHE A O 1
ATOM 752 N N . LEU A 1 91 ? -1.738 -1.970 -3.724 1.00 93.44 91 LEU A N 1
ATOM 753 C CA . LEU A 1 91 ? -0.622 -1.083 -4.008 1.00 93.44 91 LEU A CA 1
ATOM 754 C C . LEU A 1 91 ? -1.086 0.363 -3.998 1.00 93.44 91 LEU A C 1
ATOM 756 O O . LEU A 1 91 ? -2.135 0.691 -4.558 1.00 93.44 91 LEU A O 1
ATOM 760 N N . MET A 1 92 ? -0.281 1.231 -3.403 1.00 93.19 92 MET A N 1
ATOM 761 C CA . MET A 1 92 ? -0.498 2.669 -3.419 1.00 93.19 92 MET A CA 1
ATOM 762 C C . MET A 1 92 ? 0.844 3.392 -3.335 1.00 93.19 92 MET A C 1
ATOM 764 O O . MET A 1 92 ? 1.738 2.946 -2.625 1.00 93.19 92 MET A O 1
ATOM 768 N N . ASP A 1 93 ? 0.962 4.541 -3.993 1.00 92.81 93 ASP A N 1
ATOM 769 C CA . ASP A 1 93 ? 2.124 5.406 -3.809 1.00 92.81 93 ASP A CA 1
ATOM 770 C C . ASP A 1 93 ? 1.950 6.275 -2.560 1.00 92.81 93 ASP A C 1
ATOM 772 O O . ASP A 1 93 ? 1.210 7.267 -2.547 1.00 92.81 93 ASP A O 1
ATOM 776 N N . PHE A 1 94 ? 2.639 5.894 -1.485 1.00 92.81 94 PHE A N 1
ATOM 777 C CA . PHE A 1 94 ? 2.488 6.545 -0.189 1.00 92.81 94 PHE A CA 1
ATOM 778 C C . PHE A 1 94 ? 3.040 7.975 -0.169 1.00 92.81 94 PHE A C 1
ATOM 780 O O . PHE A 1 94 ? 2.589 8.789 0.641 1.00 92.81 94 PHE A O 1
ATOM 787 N N . LYS A 1 95 ? 3.941 8.334 -1.094 1.00 91.06 95 LYS A N 1
ATOM 788 C CA . LYS A 1 95 ? 4.452 9.707 -1.256 1.00 91.06 95 LYS A CA 1
ATOM 789 C C . LYS A 1 95 ? 3.317 10.700 -1.515 1.00 91.06 95 LYS A C 1
ATOM 791 O O . LYS A 1 95 ? 3.385 11.849 -1.077 1.00 91.06 95 LYS A O 1
ATOM 796 N N . HIS A 1 96 ? 2.263 10.259 -2.201 1.00 88.38 96 HIS A N 1
ATOM 797 C CA . HIS A 1 96 ? 1.115 11.093 -2.555 1.00 88.38 96 HIS A CA 1
ATOM 798 C C . HIS A 1 96 ? -0.038 11.013 -1.552 1.00 88.38 96 HIS A C 1
ATOM 800 O O . HIS A 1 96 ? -0.996 11.778 -1.675 1.00 88.38 96 HIS A O 1
ATOM 806 N N . LEU A 1 97 ? 0.057 10.152 -0.533 1.00 87.44 97 LEU A N 1
ATOM 807 C CA . LEU A 1 97 ? -1.018 9.953 0.437 1.00 87.44 97 LEU A CA 1
ATOM 808 C C . LEU A 1 97 ? -1.361 11.242 1.190 1.00 87.44 97 LEU A C 1
ATOM 810 O O . LEU A 1 97 ? -2.532 11.555 1.347 1.00 87.44 97 LEU A O 1
ATOM 814 N N . ASN A 1 98 ? -0.360 12.032 1.591 1.00 82.19 98 ASN A N 1
ATOM 815 C CA . ASN A 1 98 ? -0.595 13.317 2.263 1.00 82.19 98 ASN A CA 1
ATOM 816 C C . ASN A 1 98 ? -1.343 14.322 1.376 1.00 82.19 98 ASN A C 1
ATOM 818 O O . ASN A 1 98 ? -2.209 15.045 1.859 1.00 82.19 98 ASN A O 1
ATOM 822 N N . ALA A 1 99 ? -0.999 14.384 0.086 1.00 84.50 99 ALA A N 1
ATOM 823 C CA . ALA A 1 99 ? -1.611 15.325 -0.851 1.00 84.50 99 ALA A CA 1
ATOM 824 C C . ALA A 1 99 ? -3.039 14.912 -1.236 1.00 84.50 99 ALA A C 1
ATOM 826 O O . ALA A 1 99 ? -3.889 15.771 -1.451 1.00 84.50 99 ALA A O 1
ATOM 827 N N . ASN A 1 100 ? -3.302 13.605 -1.286 1.00 85.00 100 ASN A N 1
ATOM 828 C CA . ASN A 1 100 ? -4.570 13.028 -1.733 1.00 85.00 100 ASN A CA 1
ATOM 829 C C . ASN A 1 100 ? -5.330 12.336 -0.591 1.00 85.00 100 ASN A C 1
ATOM 831 O O . ASN A 1 100 ? -6.107 11.412 -0.832 1.00 85.00 100 ASN A O 1
ATOM 835 N N . TYR A 1 101 ? -5.101 12.761 0.654 1.00 86.31 101 TYR A N 1
ATOM 836 C CA . TYR A 1 101 ? -5.610 12.053 1.827 1.00 86.31 101 TYR A CA 1
ATOM 837 C C . TYR A 1 101 ? -7.138 11.978 1.851 1.00 86.31 101 TYR A C 1
ATOM 839 O O . TYR A 1 101 ? -7.694 10.932 2.165 1.00 86.31 101 TYR A O 1
ATOM 847 N N . ASP A 1 102 ? -7.829 13.064 1.498 1.00 87.69 102 ASP A N 1
ATOM 848 C CA . ASP A 1 102 ? -9.295 13.088 1.530 1.00 87.69 102 ASP A CA 1
ATOM 849 C C . ASP A 1 102 ? -9.888 12.079 0.529 1.00 87.69 102 ASP A C 1
ATOM 851 O O . ASP A 1 102 ? -10.822 11.354 0.863 1.00 87.69 102 ASP A O 1
ATOM 855 N N . LEU A 1 103 ? -9.272 11.945 -0.653 1.00 86.44 103 LEU A N 1
ATOM 856 C CA . LEU A 1 103 ? -9.639 10.925 -1.640 1.00 86.44 103 LEU A CA 1
ATOM 857 C C . LEU A 1 103 ? -9.332 9.509 -1.133 1.00 86.44 103 LEU A C 1
ATOM 859 O O . LEU A 1 103 ? -10.105 8.581 -1.360 1.00 86.44 103 LEU A O 1
ATOM 863 N N . PHE A 1 104 ? -8.204 9.324 -0.443 1.00 89.19 104 PHE A N 1
ATOM 864 C CA . PHE A 1 104 ? -7.890 8.053 0.205 1.00 89.19 104 PHE A CA 1
ATOM 865 C C . PHE A 1 104 ? -8.953 7.688 1.247 1.00 89.19 104 PHE A C 1
ATOM 867 O O . PHE A 1 104 ? -9.498 6.590 1.187 1.00 89.19 104 PHE A O 1
ATOM 874 N N . ALA A 1 105 ? -9.294 8.606 2.153 1.00 88.56 105 ALA A N 1
ATOM 875 C CA . ALA A 1 105 ? -10.294 8.376 3.188 1.00 88.56 105 ALA A CA 1
ATOM 876 C C . ALA A 1 105 ? -11.666 8.042 2.585 1.00 88.56 105 A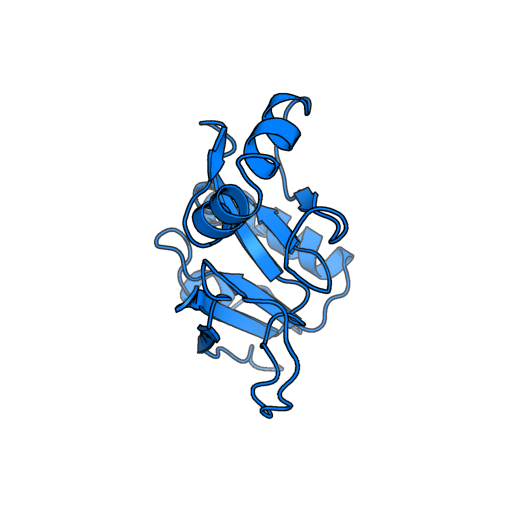LA A C 1
ATOM 878 O O . ALA A 1 105 ? -12.287 7.058 2.984 1.00 88.56 105 ALA A O 1
ATOM 879 N N . GLU A 1 106 ? -12.100 8.788 1.563 1.00 88.12 106 GLU A N 1
ATOM 880 C CA . GLU A 1 106 ? -13.331 8.499 0.821 1.00 88.12 106 GLU A CA 1
ATOM 881 C C . GLU A 1 106 ? -13.319 7.081 0.227 1.00 88.12 106 GLU A C 1
ATOM 883 O O . GLU A 1 106 ? -14.281 6.327 0.393 1.00 88.12 106 GLU A O 1
ATOM 888 N N . ASN A 1 107 ? -12.212 6.676 -0.405 1.00 87.81 107 ASN A N 1
ATOM 889 C CA . ASN A 1 107 ? -12.061 5.325 -0.944 1.00 87.81 107 ASN A CA 1
ATOM 890 C C . ASN A 1 107 ? -12.158 4.257 0.152 1.00 87.81 107 ASN A C 1
ATOM 892 O O . ASN A 1 107 ? -12.871 3.271 -0.027 1.00 87.81 107 ASN A O 1
ATOM 896 N N . ILE A 1 108 ? -11.489 4.447 1.294 1.00 89.94 108 ILE A N 1
ATOM 897 C CA . ILE A 1 108 ? -11.552 3.498 2.414 1.00 89.94 108 ILE A CA 1
ATOM 898 C C . ILE A 1 108 ? -12.983 3.370 2.956 1.00 89.94 108 ILE A C 1
ATOM 900 O O . ILE A 1 108 ? -13.467 2.250 3.130 1.00 89.94 108 ILE A O 1
ATOM 904 N N . HIS A 1 109 ? -13.696 4.483 3.152 1.00 87.75 109 HIS A N 1
ATOM 905 C CA . HIS A 1 109 ? -15.088 4.455 3.610 1.00 87.75 109 HIS A CA 1
ATOM 906 C C . HIS A 1 109 ? -16.024 3.778 2.597 1.00 87.75 109 HIS A C 1
ATOM 908 O O . HIS A 1 109 ? -16.879 2.976 2.981 1.00 87.75 109 HIS A O 1
ATOM 914 N N . ASN A 1 110 ? -15.831 4.028 1.299 1.00 88.44 110 ASN A N 1
ATOM 915 C CA . ASN A 1 110 ? -16.610 3.391 0.233 1.00 88.44 110 ASN A CA 1
ATOM 916 C C . ASN A 1 110 ? -16.380 1.875 0.154 1.00 88.44 110 ASN A C 1
ATOM 918 O O . ASN A 1 110 ? -17.305 1.129 -0.176 1.00 88.44 110 ASN A O 1
ATOM 922 N N . LEU A 1 111 ? -15.175 1.413 0.497 1.00 87.19 111 LEU A N 1
ATOM 923 C CA . LEU A 1 111 ? -14.836 -0.010 0.577 1.00 87.19 111 LEU A CA 1
ATOM 924 C C . LEU A 1 111 ? -15.418 -0.700 1.823 1.00 87.19 111 LEU A C 1
ATOM 926 O O . LEU A 1 111 ? -15.453 -1.929 1.865 1.00 87.19 111 LEU A O 1
ATOM 930 N N . ARG A 1 112 ? -15.942 0.068 2.792 1.00 87.88 112 ARG A N 1
ATOM 931 C CA . ARG A 1 112 ? -16.615 -0.418 4.012 1.00 87.88 112 ARG A CA 1
ATOM 932 C C . ARG A 1 112 ? -15.756 -1.351 4.865 1.00 87.88 112 ARG A C 1
ATOM 934 O O . ARG A 1 112 ? -16.262 -2.313 5.443 1.00 87.88 112 ARG A O 1
ATOM 941 N N . PHE A 1 113 ? -14.460 -1.073 4.937 1.00 88.50 113 PHE A N 1
ATOM 942 C CA . PHE A 1 113 ? -13.578 -1.765 5.865 1.00 88.50 113 PHE A CA 1
ATOM 943 C C . PHE A 1 113 ? -13.719 -1.186 7.272 1.00 88.50 113 PHE A C 1
ATOM 945 O O . PHE A 1 113 ? -13.747 0.025 7.446 1.00 88.50 113 PHE A O 1
ATOM 952 N N . ASP A 1 114 ? -13.777 -2.064 8.267 1.00 88.81 114 ASP A N 1
ATOM 953 C CA . ASP A 1 114 ? -13.735 -1.739 9.698 1.00 88.81 114 ASP A CA 1
ATOM 954 C C . ASP A 1 114 ? -12.298 -1.515 10.194 1.00 88.81 114 ASP A C 1
ATOM 956 O O . ASP A 1 114 ? -12.052 -0.828 11.186 1.00 88.81 114 ASP A O 1
ATOM 960 N N . LYS A 1 115 ? -11.324 -2.083 9.482 1.00 90.38 115 LYS A N 1
ATOM 961 C CA . LYS A 1 115 ? -9.899 -1.906 9.737 1.00 90.38 115 LYS A CA 1
ATOM 962 C C . LYS A 1 115 ? -9.082 -1.976 8.460 1.00 90.38 115 LYS A C 1
ATOM 964 O O . LYS A 1 115 ? -9.437 -2.682 7.518 1.00 90.38 115 LYS A O 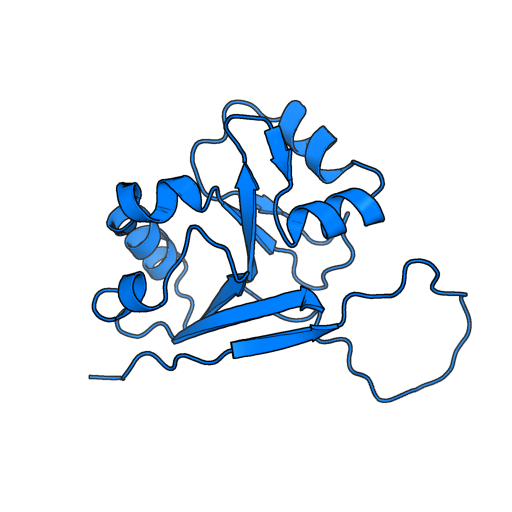1
ATOM 969 N N . ILE A 1 116 ? -7.939 -1.307 8.468 1.00 92.62 116 ILE A N 1
ATOM 970 C CA . ILE A 1 116 ? -6.946 -1.375 7.400 1.00 92.62 116 ILE A CA 1
ATOM 971 C C . ILE A 1 116 ? -5.549 -1.575 7.972 1.00 92.62 116 ILE A C 1
ATOM 973 O O . ILE A 1 116 ? -5.246 -1.170 9.095 1.00 92.62 116 ILE A O 1
ATOM 977 N N . TYR A 1 117 ? -4.686 -2.180 7.166 1.00 92.19 117 TYR A N 1
ATOM 978 C CA . TYR A 1 117 ? -3.290 -2.405 7.493 1.00 92.19 117 TYR A CA 1
ATOM 979 C C . TYR A 1 117 ? -2.430 -1.663 6.479 1.00 92.19 117 TYR A C 1
ATOM 981 O O . TYR A 1 117 ? -2.538 -1.912 5.284 1.00 92.19 117 TYR A O 1
ATOM 989 N N . LEU A 1 118 ? -1.587 -0.752 6.941 1.00 92.81 118 LEU A N 1
ATOM 990 C CA . LEU A 1 118 ? -0.646 -0.003 6.117 1.00 92.81 118 LEU A CA 1
ATOM 991 C C . LEU A 1 118 ? 0.759 -0.494 6.437 1.00 92.81 118 LEU A C 1
ATOM 993 O O . LEU A 1 118 ? 1.114 -0.588 7.612 1.00 92.81 118 LEU A O 1
ATOM 997 N N . GLU A 1 119 ? 1.582 -0.789 5.434 1.00 92.06 119 GLU A N 1
ATOM 998 C CA . GLU A 1 119 ? 3.001 -0.990 5.716 1.00 92.06 119 GLU A CA 1
ATOM 999 C C . GLU A 1 119 ? 3.615 0.263 6.365 1.00 92.06 119 GLU A C 1
ATOM 1001 O O . GLU A 1 119 ? 3.220 1.400 6.092 1.00 92.06 119 GLU A O 1
ATOM 1006 N N . LYS A 1 120 ? 4.602 0.069 7.239 1.00 90.12 120 LYS A N 1
ATOM 1007 C CA . LYS A 1 120 ? 5.416 1.181 7.722 1.00 90.12 120 LYS A CA 1
ATOM 1008 C C . LYS A 1 120 ? 6.241 1.734 6.565 1.00 90.12 120 LYS A C 1
ATOM 1010 O O . LYS A 1 120 ? 6.991 1.003 5.927 1.00 90.12 120 LYS A O 1
ATOM 1015 N N . SER A 1 121 ? 6.155 3.042 6.370 1.00 90.12 121 SER A N 1
ATOM 1016 C CA . SER A 1 121 ? 6.879 3.773 5.336 1.00 90.12 121 SER A CA 1
ATOM 1017 C C . SER A 1 121 ? 7.299 5.137 5.868 1.00 90.12 121 SER A C 1
ATOM 1019 O O . SER A 1 121 ? 6.631 5.711 6.726 1.00 90.12 121 SER A O 1
ATOM 1021 N N . GLU A 1 122 ? 8.390 5.686 5.340 1.00 89.69 122 GLU A N 1
ATOM 1022 C CA . GLU A 1 122 ? 8.857 7.031 5.695 1.00 89.69 122 GLU A CA 1
ATOM 1023 C C . GLU A 1 122 ? 7.881 8.143 5.270 1.00 89.69 122 GLU A C 1
ATOM 1025 O O . GLU A 1 122 ? 7.876 9.228 5.857 1.00 89.69 122 GLU A O 1
ATOM 1030 N N . PHE A 1 123 ? 7.027 7.866 4.278 1.00 90.31 123 PHE A N 1
ATOM 1031 C CA . PHE A 1 123 ? 6.058 8.825 3.746 1.00 90.31 123 PHE A CA 1
ATOM 1032 C C . PHE A 1 123 ? 4.778 8.922 4.581 1.00 90.31 123 PHE A C 1
ATOM 1034 O O . PHE A 1 123 ? 4.043 9.905 4.463 1.00 90.31 123 PHE A O 1
ATOM 1041 N N . VAL A 1 124 ? 4.517 7.934 5.442 1.00 87.94 124 VAL A N 1
ATOM 1042 C CA . VAL A 1 124 ? 3.271 7.829 6.205 1.00 87.94 124 VAL A CA 1
ATOM 1043 C C . VAL A 1 124 ? 3.565 7.941 7.692 1.00 87.94 124 VAL A C 1
ATOM 1045 O O . VAL A 1 124 ? 4.298 7.142 8.266 1.00 87.94 124 VAL A O 1
ATOM 1048 N N . LYS A 1 125 ? 2.956 8.936 8.335 1.00 85.44 125 LYS A N 1
ATOM 1049 C CA . LYS A 1 125 ? 3.069 9.151 9.778 1.00 85.44 125 LYS A CA 1
ATOM 1050 C C . LYS A 1 125 ? 1.728 8.914 10.452 1.00 85.44 125 LYS A C 1
ATOM 1052 O O . LYS A 1 125 ? 0.688 9.200 9.870 1.00 85.44 125 LYS A O 1
ATOM 1057 N N . HIS A 1 126 ? 1.758 8.451 11.697 1.00 80.38 126 HIS A N 1
ATOM 1058 C CA . HIS A 1 126 ? 0.554 8.132 12.468 1.00 80.38 126 HIS A CA 1
ATOM 1059 C C . HIS A 1 126 ? -0.382 9.344 12.598 1.00 80.38 126 HIS A C 1
ATOM 1061 O O . HIS A 1 126 ? -1.592 9.200 12.443 1.00 80.38 126 HIS A O 1
ATOM 1067 N N . GLN A 1 127 ? 0.189 10.547 12.751 1.00 83.81 127 GLN A N 1
ATOM 1068 C CA . GLN A 1 127 ? -0.557 11.804 12.886 1.00 83.81 127 GLN A CA 1
ATOM 1069 C C . GLN A 1 127 ? -1.470 12.111 11.694 1.00 83.81 127 GLN A C 1
ATOM 1071 O O . GLN A 1 127 ? -2.416 12.883 11.824 1.00 83.81 127 GLN A O 1
ATOM 1076 N N . LEU A 1 128 ? -1.204 11.511 10.529 1.00 82.38 128 LEU A N 1
ATOM 1077 C CA . LEU A 1 128 ? -2.028 11.686 9.339 1.00 82.38 128 LEU A CA 1
ATOM 1078 C C . LEU A 1 128 ? -3.467 11.175 9.539 1.00 82.38 128 LEU A C 1
ATOM 1080 O O . LEU A 1 128 ? -4.388 11.702 8.923 1.00 82.38 128 LEU A O 1
ATOM 1084 N N . PHE A 1 129 ? -3.666 10.188 10.417 1.00 83.56 129 PHE A N 1
ATOM 1085 C CA . PHE A 1 129 ? -4.940 9.477 10.569 1.00 83.56 129 PHE A CA 1
ATOM 1086 C C . PHE A 1 129 ? -5.739 9.874 11.813 1.00 83.56 129 PHE A C 1
ATOM 1088 O O . PHE A 1 129 ? -6.880 9.446 11.952 1.00 83.56 129 PHE A O 1
ATOM 1095 N N . GLU A 1 130 ? -5.178 10.698 12.702 1.00 73.25 130 GLU A N 1
ATOM 1096 C CA . GLU A 1 130 ? -5.717 10.950 14.049 1.00 73.25 130 GLU A CA 1
ATOM 1097 C C . GLU A 1 130 ? -7.121 11.589 14.083 1.00 73.25 130 GLU A C 1
ATOM 1099 O O . GLU A 1 130 ? -7.708 11.644 15.155 1.00 73.25 130 GLU A O 1
ATOM 1104 N N . ASN A 1 131 ? -7.687 12.063 12.960 1.00 66.00 131 ASN A N 1
ATOM 1105 C CA . ASN A 1 131 ? -8.958 12.813 12.964 1.00 66.00 131 ASN A CA 1
ATOM 1106 C C . ASN A 1 131 ? -9.849 12.650 11.712 1.00 66.00 131 ASN A C 1
ATOM 1108 O O . ASN A 1 131 ? -10.680 13.520 11.450 1.00 66.00 131 ASN A O 1
ATOM 1112 N N . LYS A 1 132 ? -9.631 11.637 10.859 1.00 66.44 132 LYS A N 1
ATOM 1113 C CA . LYS A 1 132 ? -10.308 11.588 9.541 1.00 66.44 132 LYS A CA 1
ATOM 1114 C C . LYS A 1 132 ? -10.731 10.205 9.029 1.00 66.44 132 LYS A C 1
ATOM 1116 O O . LYS A 1 132 ? -11.308 10.124 7.953 1.00 66.44 132 LYS A O 1
ATOM 1121 N N . LEU A 1 133 ? -10.431 9.136 9.759 1.00 76.44 133 LEU A N 1
ATOM 1122 C CA . LEU A 1 133 ? -10.938 7.786 9.488 1.00 76.44 133 LEU A CA 1
ATOM 1123 C C . LEU A 1 133 ? -11.776 7.340 10.686 1.00 76.44 133 LEU A C 1
ATOM 1125 O O . LEU A 1 133 ? -11.464 6.356 11.359 1.00 76.44 133 LEU A O 1
ATOM 1129 N N . ASP A 1 134 ? -12.814 8.121 10.987 1.00 72.00 134 ASP A N 1
ATOM 1130 C CA . ASP A 1 134 ? -13.752 7.776 12.048 1.00 72.00 134 ASP A CA 1
ATOM 1131 C C . ASP A 1 134 ? -14.341 6.391 11.732 1.00 72.00 134 ASP A C 1
ATOM 1133 O O . ASP A 1 134 ? -14.747 6.126 10.603 1.00 72.00 134 ASP A O 1
ATOM 1137 N N . GLU A 1 135 ? -14.345 5.494 12.722 1.00 81.06 135 GLU A N 1
ATOM 1138 C CA . GLU A 1 135 ? -14.859 4.113 12.620 1.00 81.06 135 GLU A CA 1
ATOM 1139 C C . GLU A 1 135 ? -13.972 3.099 11.870 1.00 81.06 135 GLU A C 1
ATOM 1141 O O . GLU A 1 135 ? -14.326 1.921 11.831 1.00 81.06 135 GLU A O 1
ATOM 1146 N N . VAL A 1 136 ? -12.799 3.495 11.355 1.00 87.69 136 VAL A N 1
ATOM 1147 C CA . VAL A 1 136 ? -11.839 2.561 10.734 1.00 87.69 136 VAL A CA 1
ATOM 1148 C C . VAL A 1 136 ? -10.560 2.483 11.563 1.00 87.69 136 VAL A C 1
ATOM 1150 O O . VAL A 1 136 ? -9.843 3.469 11.722 1.00 87.69 136 VAL A O 1
ATOM 1153 N N . SER A 1 137 ? -10.229 1.299 12.083 1.00 87.31 137 SER A N 1
ATOM 1154 C CA . SER A 1 137 ? -8.961 1.083 12.796 1.00 87.31 137 SER A CA 1
ATOM 1155 C C . SER A 1 137 ? -7.778 1.005 11.824 1.00 87.31 137 SER A C 1
ATOM 1157 O O . SER A 1 137 ? -7.830 0.270 10.837 1.00 87.31 137 SER A O 1
ATOM 1159 N N . VAL A 1 138 ? -6.688 1.724 12.109 1.00 89.19 138 VAL A N 1
ATOM 1160 C CA . VAL A 1 138 ? -5.498 1.775 11.242 1.00 89.19 138 VAL A CA 1
ATOM 1161 C C . VAL A 1 138 ? -4.312 1.110 11.933 1.00 89.19 138 VAL A C 1
ATOM 1163 O O . VAL A 1 138 ? -3.812 1.578 12.955 1.00 89.19 138 VAL A O 1
ATOM 1166 N N . PHE A 1 139 ? -3.815 0.033 11.331 1.00 89.56 139 PHE A N 1
ATOM 1167 C CA . PHE A 1 139 ? -2.679 -0.733 11.834 1.00 89.56 139 PHE A CA 1
ATOM 1168 C C . PHE A 1 139 ? -1.440 -0.487 10.978 1.00 89.56 139 PHE A C 1
ATOM 1170 O O . PHE A 1 139 ? -1.492 -0.638 9.759 1.00 89.56 139 PHE A O 1
ATOM 1177 N N . PHE A 1 140 ? -0.311 -0.174 11.613 1.00 89.50 140 PHE A N 1
ATOM 1178 C CA . PHE A 1 140 ? 0.970 -0.032 10.921 1.00 89.50 140 PHE A CA 1
ATOM 1179 C C 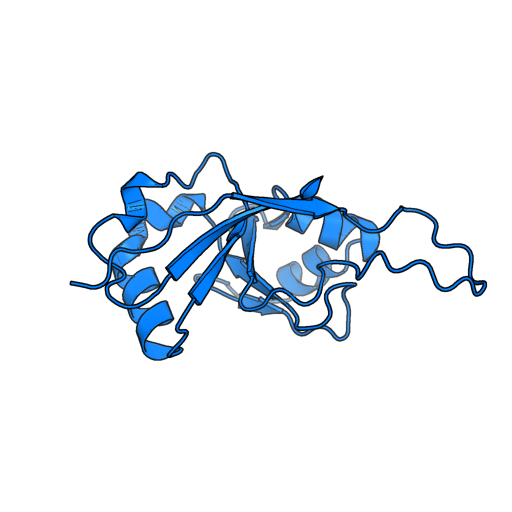. PHE A 1 140 ? 1.757 -1.334 10.995 1.00 89.50 140 PHE A C 1
ATOM 1181 O O . PHE A 1 140 ? 2.004 -1.874 12.075 1.00 89.50 140 PHE A O 1
ATOM 1188 N N . VAL A 1 141 ? 2.164 -1.844 9.842 1.00 88.81 141 VAL A N 1
ATOM 1189 C CA . VAL A 1 141 ? 2.746 -3.173 9.709 1.00 88.81 141 VAL A CA 1
ATOM 1190 C C . VAL A 1 141 ? 4.214 -3.080 9.334 1.00 88.81 141 VAL A C 1
ATOM 1192 O O . VAL A 1 141 ? 4.586 -2.515 8.311 1.00 88.81 141 VAL A O 1
ATOM 1195 N N . GLU A 1 142 ? 5.059 -3.681 10.157 1.00 85.94 142 GLU A N 1
ATOM 1196 C CA . GLU A 1 142 ? 6.486 -3.822 9.909 1.00 85.94 142 GLU A CA 1
ATOM 1197 C C . GLU A 1 142 ? 6.791 -5.262 9.498 1.00 85.94 142 GLU A C 1
ATOM 1199 O O . GLU A 1 142 ? 6.546 -6.204 10.257 1.00 85.94 142 GLU A O 1
ATOM 1204 N N . PHE A 1 143 ? 7.334 -5.442 8.297 1.00 79.31 143 PHE A N 1
ATOM 1205 C CA . PHE A 1 143 ? 7.741 -6.757 7.813 1.00 79.31 143 PHE A CA 1
ATOM 1206 C C . PHE A 1 143 ? 9.209 -6.994 8.159 1.00 79.31 143 PHE A C 1
ATOM 1208 O O . PHE A 1 143 ? 10.092 -6.291 7.660 1.00 79.31 143 PHE A O 1
ATOM 1215 N N . ILE A 1 144 ? 9.451 -7.985 9.016 1.00 76.12 144 ILE A N 1
ATOM 1216 C CA . ILE A 1 144 ? 10.785 -8.397 9.465 1.00 76.12 144 ILE A CA 1
ATOM 1217 C C . ILE A 1 144 ? 11.299 -9.543 8.599 1.00 76.12 144 ILE A C 1
ATOM 1219 O O . ILE A 1 144 ? 10.575 -10.546 8.402 1.00 76.12 144 ILE A O 1
#

Solvent-accessible surface area (backbone atoms only — not comparable to full-atom values): 8701 Å² total; per-residue (Å²): 136,69,78,64,54,76,47,81,42,81,36,74,60,83,67,98,73,76,75,93,68,94,75,96,62,92,69,73,69,73,45,74,54,69,57,28,38,33,39,27,40,66,91,76,65,42,62,35,74,64,34,38,53,54,20,59,79,44,73,43,49,57,50,55,56,53,75,76,45,82,84,76,86,64,75,44,80,45,69,30,91,73,51,96,35,74,70,22,40,29,38,31,47,44,81,49,39,78,83,42,39,69,62,49,43,52,51,47,60,74,68,66,51,59,46,41,34,35,51,65,48,96,63,60,59,75,78,79,54,78,85,66,45,79,72,30,32,47,30,39,33,44,79,88

Secondary structure (DSSP, 8-state):
------EEEEEPPPPS-------------S----SEEEEEETTTTEE-THHHHHHHHTTTHHHHHHHTSS---S-EEE-GGGSS-TT-EEEE-GGGTTTTHHHHHHHHHHHT-SEEEEE--TT--GGGSTTT-TT-EEEEEEE-

pLDDT: mean 79.23, std 16.05, range [33.44, 94.44]

Radius of gyration: 15.75 Å; Cα contacts (8 Å, |Δi|>4): 217; chains: 1; bounding box: 31×47×38 Å